Protein AF-A0A3S4F1R8-F1 (afdb_monomer_lite)

Foldseek 3Di:
DDDPCPVVCCCVPPVVVDDDDDPVVCPPPDDDDDPVVDDPVVVD

InterPro domains:
  IPR006085 XPG, N-terminal [PF00752] (1-38)
  IPR029060 PIN-like domain superfamily [SSF88723] (2-38)

Sequence (44 aa):
MGIKQLFSIVKEEAPDAIKEGEIKNQFGRKVAIDAYALDSKDLK

pLDDT: mean 87.93, std 13.52, range [52.78, 97.88]

Organism: NCBI:txid2587410

Radius of gyration: 14.45 Å; chains: 1; bounding box: 33×28×26 Å

Structure (mmCIF, N/CA/C/O backbone):
data_AF-A0A3S4F1R8-F1
#
_entry.id   AF-A0A3S4F1R8-F1
#
loop_
_atom_site.group_PDB
_atom_site.id
_atom_site.type_symbol
_atom_site.label_atom_id
_atom_site.label_alt_id
_atom_site.label_comp_id
_atom_site.label_asym_id
_atom_site.label_entity_id
_atom_site.label_seq_id
_atom_site.pdbx_PDB_ins_code
_atom_site.Car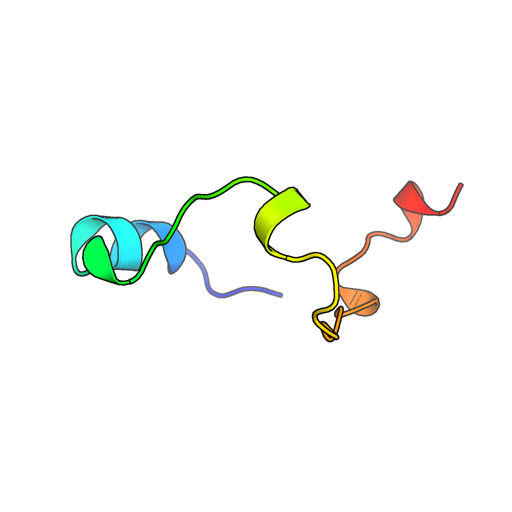tn_x
_atom_site.Cartn_y
_atom_site.Cartn_z
_atom_site.occupancy
_atom_site.B_iso_or_equiv
_atom_site.auth_seq_id
_atom_site.auth_comp_id
_atom_site.auth_asym_id
_atom_site.auth_atom_id
_atom_site.pdbx_PDB_model_num
ATOM 1 N N . MET A 1 1 ? -3.419 17.519 0.609 1.00 70.31 1 MET A N 1
ATOM 2 C CA . MET A 1 1 ? -3.836 17.146 1.984 1.00 70.31 1 MET A CA 1
ATOM 3 C C . MET A 1 1 ? -4.691 15.890 1.912 1.00 70.31 1 MET A C 1
ATOM 5 O O . MET A 1 1 ? -5.519 15.812 1.017 1.00 70.31 1 MET A O 1
ATOM 9 N N . GLY A 1 2 ? -4.468 14.920 2.804 1.00 82.38 2 GLY A N 1
ATOM 10 C CA . GLY A 1 2 ? -5.203 13.646 2.825 1.00 82.38 2 GLY A CA 1
ATOM 11 C C . GLY A 1 2 ? -6.533 13.697 3.588 1.00 82.38 2 GLY A C 1
ATOM 12 O O . GLY A 1 2 ? -6.872 14.709 4.200 1.00 82.38 2 GLY A O 1
ATOM 13 N N . ILE A 1 3 ? -7.268 12.582 3.578 1.00 93.62 3 ILE A N 1
ATOM 14 C CA . ILE A 1 3 ? -8.511 12.407 4.345 1.00 93.62 3 ILE A CA 1
ATOM 15 C C . ILE A 1 3 ? -8.161 11.902 5.746 1.00 93.62 3 ILE A C 1
ATOM 17 O O . ILE A 1 3 ? -7.528 10.857 5.909 1.00 93.62 3 ILE A O 1
ATOM 21 N N . LYS A 1 4 ? -8.574 12.652 6.771 1.00 93.00 4 LYS A N 1
ATOM 22 C CA . LYS A 1 4 ? -8.285 12.325 8.171 1.00 93.00 4 LYS A CA 1
ATOM 23 C C . LYS A 1 4 ? -8.916 10.975 8.543 1.00 93.00 4 LYS A C 1
ATOM 25 O O . LYS A 1 4 ? -10.091 10.765 8.282 1.00 93.00 4 LYS A O 1
ATOM 30 N N . GLN A 1 5 ? -8.131 10.091 9.165 1.00 94.19 5 GLN A N 1
ATOM 31 C CA . GLN A 1 5 ? -8.549 8.773 9.687 1.00 94.19 5 GLN A CA 1
ATOM 32 C C . GLN A 1 5 ? -9.076 7.748 8.665 1.00 94.19 5 GLN A C 1
ATOM 34 O O . GLN A 1 5 ? -9.425 6.643 9.071 1.00 94.19 5 GLN A O 1
ATOM 39 N N . LEU A 1 6 ? -9.063 8.037 7.357 1.00 95.44 6 LEU A N 1
ATOM 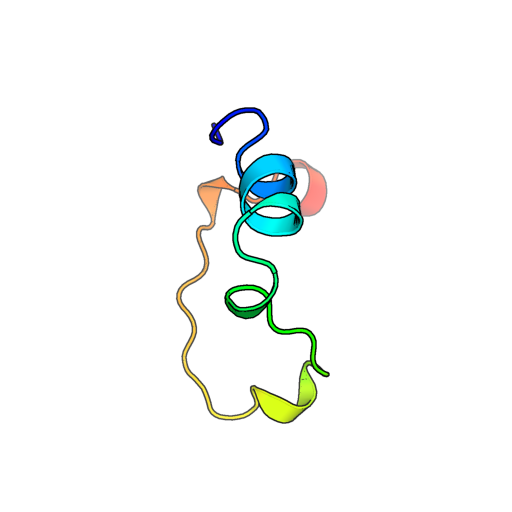40 C CA . LEU A 1 6 ? -9.572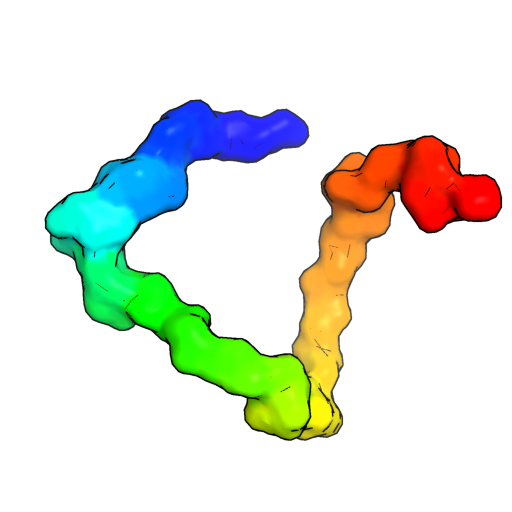 7.104 6.342 1.00 95.44 6 LEU A CA 1
ATOM 41 C C . LEU A 1 6 ? -8.922 5.718 6.443 1.00 95.44 6 LEU A C 1
ATOM 43 O O . LEU A 1 6 ? -9.612 4.708 6.385 1.00 95.44 6 LEU A O 1
ATOM 47 N N . PHE A 1 7 ? -7.601 5.673 6.634 1.00 95.00 7 PHE A N 1
ATOM 48 C CA . PHE A 1 7 ? -6.875 4.410 6.741 1.00 95.00 7 PHE A CA 1
ATOM 49 C C . PHE A 1 7 ? -7.340 3.556 7.931 1.00 95.00 7 PHE A C 1
ATOM 51 O O . PHE A 1 7 ? -7.520 2.355 7.767 1.00 95.00 7 PHE A O 1
ATOM 58 N N . SER A 1 8 ? -7.575 4.162 9.101 1.00 96.06 8 SER A N 1
ATOM 59 C CA . SER A 1 8 ? -8.055 3.441 10.288 1.00 96.06 8 SER A CA 1
ATOM 60 C C . SER A 1 8 ? -9.430 2.822 10.047 1.00 96.06 8 SER A C 1
ATOM 62 O O . SER A 1 8 ? -9.604 1.635 10.291 1.00 96.06 8 SER A O 1
ATOM 64 N N . ILE A 1 9 ? -10.364 3.592 9.477 1.00 96.88 9 ILE A N 1
ATOM 65 C CA . ILE A 1 9 ? -11.725 3.115 9.189 1.00 96.88 9 ILE A CA 1
ATOM 66 C C . ILE A 1 9 ? -11.700 1.974 8.167 1.00 96.88 9 ILE A C 1
ATOM 68 O O . ILE A 1 9 ? -12.341 0.952 8.376 1.00 96.88 9 ILE A O 1
ATOM 72 N N . VAL A 1 10 ? -10.936 2.108 7.075 1.00 97.62 10 VAL A N 1
ATOM 73 C CA . VAL A 1 10 ? -10.822 1.036 6.066 1.00 97.62 10 VAL A CA 1
ATOM 74 C C . VAL A 1 10 ? -10.220 -0.224 6.683 1.00 97.62 10 VAL A C 1
ATOM 76 O O . VAL A 1 10 ? -10.658 -1.324 6.370 1.00 97.62 10 VAL A O 1
ATOM 79 N N . LYS A 1 11 ? -9.246 -0.079 7.583 1.00 96.69 11 LYS A N 1
ATOM 80 C CA . LYS A 1 11 ? -8.636 -1.215 8.273 1.00 96.69 11 LYS A CA 1
ATOM 81 C C . LYS A 1 11 ? -9.613 -1.939 9.206 1.00 96.69 11 LYS A C 1
ATOM 83 O O . LYS A 1 11 ? -9.530 -3.158 9.308 1.00 96.69 11 LYS A O 1
ATOM 88 N N . GLU A 1 12 ? -10.484 -1.205 9.891 1.00 97.38 12 GLU A N 1
ATOM 89 C CA . GLU A 1 12 ? -11.458 -1.756 10.843 1.00 97.38 12 GLU A CA 1
ATOM 90 C C . GLU A 1 12 ? -12.665 -2.385 10.134 1.00 97.38 12 GLU A C 1
ATOM 92 O O . GLU A 1 12 ? -13.046 -3.508 10.453 1.00 97.38 12 GLU A O 1
ATOM 97 N N . GLU A 1 13 ? -13.222 -1.697 9.137 1.00 97.88 13 GLU A N 1
ATOM 98 C CA . GLU A 1 13 ? -14.502 -2.066 8.518 1.00 97.88 13 GLU A CA 1
ATOM 99 C C . GLU A 1 13 ? -14.352 -2.842 7.197 1.00 97.88 13 GLU A C 1
ATOM 101 O O . GLU A 1 13 ? -15.284 -3.517 6.761 1.00 97.88 13 GLU A O 1
ATOM 106 N N . ALA A 1 14 ? -13.199 -2.747 6.526 1.00 97.69 14 ALA A N 1
ATOM 107 C CA . ALA A 1 14 ? -12.952 -3.378 5.225 1.00 97.69 14 ALA A CA 1
ATOM 108 C C . ALA A 1 14 ? -11.491 -3.862 5.061 1.00 97.69 14 ALA A C 1
ATOM 110 O O . ALA A 1 14 ? -10.814 -3.469 4.100 1.00 97.69 14 ALA A O 1
ATOM 111 N N . PRO A 1 15 ? -10.979 -4.722 5.966 1.00 96.50 15 PRO A N 1
ATOM 112 C CA . PRO A 1 15 ? -9.579 -5.161 5.951 1.00 96.50 15 PRO A CA 1
ATOM 113 C C . PRO A 1 15 ? -9.177 -5.842 4.633 1.00 96.50 15 PRO A C 1
ATOM 115 O O . PRO A 1 15 ? -8.044 -5.692 4.180 1.00 96.50 15 PRO A O 1
ATOM 118 N N . ASP A 1 16 ? -10.120 -6.508 3.968 1.00 97.25 16 ASP A N 1
ATOM 119 C CA . ASP A 1 16 ? -9.944 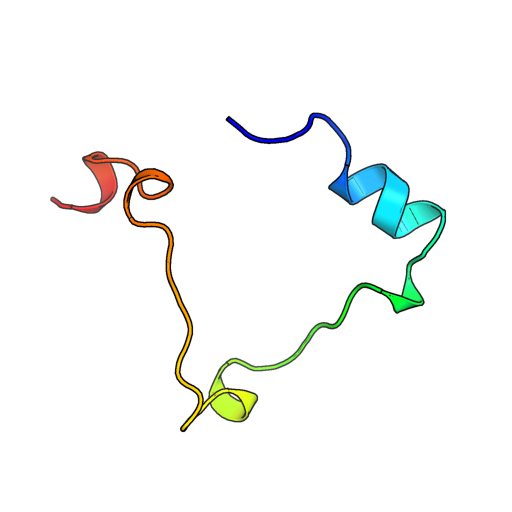-7.222 2.698 1.00 97.25 16 ASP A CA 1
ATOM 120 C C . ASP A 1 16 ? -9.537 -6.298 1.533 1.00 97.25 16 ASP A C 1
ATOM 122 O O . ASP A 1 16 ? -8.991 -6.746 0.517 1.00 97.25 16 ASP A O 1
ATOM 126 N N . ALA A 1 17 ? -9.816 -4.995 1.659 1.00 97.00 17 ALA A N 1
ATOM 127 C CA . ALA A 1 17 ? -9.432 -3.982 0.683 1.00 97.00 17 ALA A CA 1
ATOM 128 C C . ALA A 1 17 ? -7.941 -3.603 0.776 1.00 97.00 17 ALA A C 1
ATOM 130 O O . ALA A 1 17 ? -7.401 -3.013 -0.165 1.00 97.00 17 ALA A O 1
ATOM 131 N N . ILE A 1 18 ? -7.264 -3.949 1.877 1.00 96.19 18 ILE A N 1
ATOM 132 C CA . ILE A 1 18 ? -5.843 -3.674 2.106 1.00 96.19 18 ILE A CA 1
ATOM 133 C C . ILE A 1 18 ? -5.025 -4.901 1.691 1.00 96.19 18 ILE A C 1
ATOM 135 O O . ILE A 1 18 ? -5.244 -6.011 2.169 1.00 96.19 18 ILE A O 1
ATOM 139 N N . LYS A 1 19 ? -4.055 -4.702 0.792 1.00 94.94 19 LYS A N 1
ATOM 140 C CA . LYS A 1 19 ? -3.156 -5.763 0.315 1.00 94.94 19 LYS A CA 1
ATOM 141 C C . LYS A 1 19 ? -1.708 -5.378 0.566 1.00 94.94 19 LYS A C 1
ATOM 143 O O . LYS A 1 19 ? -1.237 -4.371 0.042 1.00 94.94 19 LYS A O 1
ATOM 148 N N . GLU A 1 20 ? -1.006 -6.214 1.317 1.00 94.94 20 GLU A N 1
ATOM 149 C CA . GLU A 1 20 ? 0.433 -6.096 1.545 1.00 94.94 20 GLU A CA 1
ATOM 150 C C . GLU A 1 20 ? 1.197 -7.050 0.617 1.00 94.94 20 GLU A C 1
ATOM 152 O O . GLU A 1 20 ? 0.711 -8.125 0.258 1.00 94.94 20 GLU A O 1
ATOM 157 N N . GLY A 1 21 ? 2.394 -6.655 0.187 1.00 93.31 21 GLY A N 1
ATOM 158 C CA . GLY A 1 21 ? 3.232 -7.474 -0.683 1.00 93.31 21 GLY A CA 1
ATOM 159 C C . GLY A 1 21 ? 4.580 -6.825 -0.977 1.00 93.31 21 GLY A C 1
ATOM 160 O O . GLY A 1 21 ? 4.775 -5.630 -0.766 1.00 93.31 21 GLY A O 1
ATOM 161 N N . GLU A 1 22 ? 5.524 -7.619 -1.477 1.00 96.69 22 GLU A N 1
ATOM 162 C CA . GLU A 1 22 ? 6.862 -7.129 -1.810 1.00 96.69 22 GLU A CA 1
ATOM 163 C C . GLU A 1 22 ? 6.865 -6.249 -3.067 1.00 96.69 22 GLU A C 1
ATOM 165 O O . GLU A 1 22 ? 6.161 -6.525 -4.043 1.00 96.69 22 GLU A O 1
ATOM 170 N N . ILE A 1 23 ? 7.750 -5.245 -3.101 1.00 95.19 23 ILE A N 1
ATOM 171 C CA . ILE A 1 23 ? 7.929 -4.360 -4.266 1.00 95.19 23 ILE A CA 1
ATOM 172 C C . ILE A 1 23 ? 8.281 -5.130 -5.545 1.00 95.19 23 ILE A C 1
ATOM 174 O O . ILE A 1 23 ? 7.900 -4.729 -6.643 1.00 95.19 23 ILE A O 1
ATOM 178 N N . LYS A 1 24 ? 8.951 -6.281 -5.408 1.00 96.44 24 LYS A N 1
ATOM 179 C CA . LYS A 1 24 ? 9.342 -7.129 -6.539 1.00 96.44 24 LYS A CA 1
ATOM 180 C C . LYS A 1 24 ? 8.140 -7.623 -7.344 1.00 96.44 24 LYS A C 1
ATOM 182 O O . LYS A 1 24 ? 8.236 -7.777 -8.558 1.00 96.44 24 LYS A O 1
ATOM 187 N N . ASN A 1 25 ? 6.989 -7.783 -6.696 1.00 96.44 25 ASN A N 1
ATOM 188 C CA . ASN A 1 25 ? 5.751 -8.201 -7.353 1.00 96.44 25 ASN A CA 1
ATOM 189 C C . ASN A 1 25 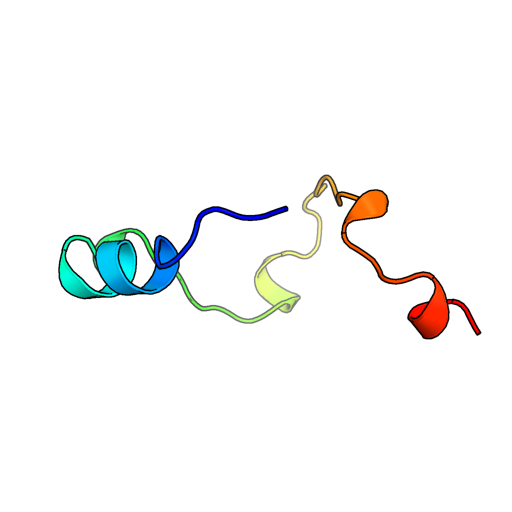? 5.155 -7.109 -8.259 1.00 96.44 25 ASN A C 1
ATOM 191 O O . ASN A 1 25 ? 4.208 -7.375 -8.997 1.00 96.44 25 ASN A O 1
ATOM 195 N N . GLN A 1 26 ? 5.695 -5.887 -8.212 1.00 95.75 26 GLN A N 1
ATOM 196 C CA . GLN A 1 26 ? 5.255 -4.752 -9.024 1.00 95.75 26 GLN A CA 1
ATOM 197 C C . GLN A 1 26 ? 6.191 -4.453 -10.206 1.00 95.75 26 GLN A C 1
ATOM 199 O O . GLN A 1 26 ? 5.904 -3.544 -10.990 1.00 95.75 26 GLN A O 1
ATOM 204 N N . PHE A 1 27 ? 7.288 -5.204 -10.385 1.00 96.62 27 PHE A N 1
ATOM 205 C CA . PHE A 1 27 ? 8.173 -5.015 -11.537 1.00 96.62 27 PHE A CA 1
ATOM 206 C C . PHE A 1 27 ? 7.410 -5.164 -12.863 1.00 96.62 27 PHE A C 1
ATOM 208 O O . PHE A 1 27 ? 6.572 -6.047 -13.031 1.00 96.62 27 PHE A O 1
ATOM 215 N N . GLY A 1 28 ? 7.693 -4.268 -13.814 1.00 96.62 28 GLY A N 1
ATOM 216 C CA . GLY A 1 28 ? 7.021 -4.224 -15.117 1.00 96.62 28 GLY A CA 1
ATOM 217 C C . GLY A 1 28 ? 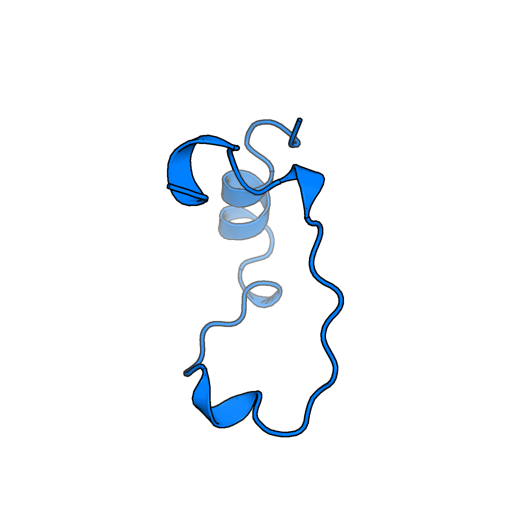5.673 -3.493 -15.126 1.00 96.62 28 GLY A C 1
ATOM 218 O O . GLY A 1 28 ? 5.114 -3.279 -16.203 1.00 96.62 28 GLY A O 1
ATOM 219 N N . ARG A 1 29 ? 5.155 -3.050 -13.970 1.00 97.19 29 ARG A N 1
ATOM 220 C CA . ARG A 1 29 ? 3.947 -2.216 -13.916 1.00 97.19 29 ARG A CA 1
ATOM 221 C C . ARG A 1 29 ? 4.292 -0.735 -13.998 1.00 97.19 29 ARG A C 1
ATOM 223 O O . ARG A 1 29 ? 5.158 -0.240 -13.284 1.00 97.19 29 ARG A O 1
ATOM 230 N N . LYS A 1 30 ? 3.574 -0.012 -14.858 1.00 96.44 30 LYS A N 1
ATOM 231 C CA . LYS A 1 30 ? 3.591 1.455 -14.866 1.00 96.44 30 LYS A CA 1
ATOM 232 C C . LYS A 1 30 ? 2.699 1.948 -13.729 1.00 96.44 30 LYS A C 1
ATOM 234 O O . LYS A 1 30 ? 1.552 1.516 -13.631 1.00 96.44 30 LYS A O 1
ATOM 239 N N . VAL A 1 31 ? 3.222 2.838 -12.893 1.00 93.00 31 VAL A N 1
ATOM 240 C CA . VAL A 1 31 ? 2.516 3.410 -11.740 1.00 93.00 31 VAL A CA 1
ATOM 241 C C . VAL A 1 31 ? 2.596 4.929 -11.837 1.00 93.00 31 VAL A C 1
ATOM 243 O O . VAL A 1 31 ? 3.666 5.474 -12.099 1.00 93.00 31 VAL A O 1
ATOM 246 N N . ALA A 1 32 ? 1.464 5.607 -11.658 1.00 94.56 32 ALA A N 1
ATOM 247 C CA . ALA A 1 32 ? 1.435 7.059 -11.548 1.00 94.56 32 ALA A CA 1
ATOM 248 C C . ALA A 1 32 ? 1.803 7.461 -10.116 1.00 94.56 32 ALA A C 1
ATOM 250 O O . ALA A 1 32 ? 1.242 6.927 -9.160 1.00 94.56 32 ALA A O 1
ATOM 251 N N . ILE A 1 33 ? 2.745 8.391 -9.980 1.00 90.31 33 ILE A N 1
ATOM 252 C CA . ILE A 1 33 ? 3.218 8.902 -8.693 1.00 90.31 33 ILE A CA 1
ATOM 253 C C . ILE A 1 33 ? 2.831 10.375 -8.614 1.00 90.31 33 ILE A C 1
ATOM 255 O O . ILE A 1 33 ? 3.128 11.142 -9.530 1.00 90.31 33 ILE A O 1
ATOM 259 N N . ASP A 1 34 ? 2.168 10.762 -7.526 1.00 88.88 34 ASP A N 1
ATOM 260 C CA . ASP A 1 34 ? 1.892 12.166 -7.239 1.00 88.88 34 ASP A CA 1
ATOM 261 C C . ASP A 1 34 ? 3.158 12.837 -6.690 1.00 88.88 34 ASP A C 1
ATOM 263 O O . ASP A 1 34 ? 3.555 12.615 -5.546 1.00 88.88 34 ASP A O 1
ATOM 267 N N . ALA A 1 35 ? 3.806 13.653 -7.523 1.00 86.06 35 ALA A N 1
ATOM 268 C CA . ALA A 1 35 ? 5.031 14.359 -7.161 1.00 86.06 35 ALA A CA 1
ATOM 269 C C . ALA A 1 35 ? 4.804 15.458 -6.110 1.00 86.06 35 ALA A C 1
ATOM 271 O O . ALA A 1 35 ? 5.737 15.804 -5.392 1.00 86.06 35 ALA A O 1
ATOM 272 N N . TYR A 1 36 ? 3.585 15.994 -5.983 1.00 78.94 36 TYR A N 1
ATOM 273 C CA . TYR A 1 36 ? 3.276 17.038 -4.999 1.00 78.94 36 TYR A CA 1
ATOM 274 C C . TYR A 1 36 ? 3.120 16.484 -3.578 1.00 78.94 36 TYR A C 1
ATOM 276 O O . TYR A 1 36 ? 3.148 17.247 -2.613 1.00 78.94 36 TYR A O 1
ATOM 284 N N . ALA A 1 37 ? 2.952 15.165 -3.443 1.00 72.31 37 ALA A N 1
ATOM 285 C CA . ALA A 1 37 ? 2.947 14.474 -2.159 1.00 72.31 37 ALA A CA 1
ATOM 286 C C . ALA A 1 37 ? 4.364 14.224 -1.602 1.00 72.31 37 ALA A C 1
ATOM 288 O O . ALA A 1 37 ? 4.488 13.821 -0.446 1.00 72.31 37 ALA A O 1
ATOM 289 N N . LEU A 1 38 ? 5.414 14.460 -2.398 1.00 64.44 38 LEU A N 1
ATOM 290 C CA . LEU A 1 38 ? 6.810 14.386 -1.966 1.00 64.44 38 LEU A CA 1
ATOM 291 C C . LEU A 1 38 ? 7.213 15.742 -1.370 1.00 64.44 38 LEU A C 1
ATOM 293 O O . LEU A 1 38 ? 7.068 16.776 -2.026 1.00 64.44 38 LEU A O 1
ATOM 297 N N . ASP A 1 39 ? 7.691 15.761 -0.122 1.00 67.88 39 ASP A N 1
ATOM 298 C CA . ASP A 1 39 ? 8.172 17.004 0.483 1.00 67.88 39 ASP A CA 1
ATOM 299 C C . ASP A 1 39 ? 9.459 17.442 -0.234 1.00 67.88 39 ASP A C 1
ATOM 301 O O . ASP A 1 39 ? 10.379 16.664 -0.477 1.00 67.88 39 ASP A O 1
ATOM 305 N N . SER A 1 40 ? 9.552 18.732 -0.541 1.00 59.22 40 SER A N 1
ATOM 306 C CA . SER A 1 40 ? 10.726 19.386 -1.137 1.00 59.22 40 SER A CA 1
ATOM 307 C C . SER A 1 40 ? 12.032 19.210 -0.344 1.00 59.22 40 SER A C 1
ATOM 309 O O . SER A 1 40 ? 13.109 19.554 -0.834 1.00 59.22 40 SER A O 1
ATOM 311 N N . LYS A 1 41 ? 11.950 18.697 0.888 1.00 61.19 41 LYS A N 1
ATOM 312 C CA . LYS A 1 41 ? 13.095 18.369 1.745 1.00 61.19 41 LYS A CA 1
ATOM 313 C C . LYS A 1 41 ? 13.736 17.021 1.413 1.00 61.19 41 LYS A C 1
ATOM 315 O O . LYS A 1 41 ? 14.911 16.860 1.715 1.00 61.19 41 LYS A O 1
ATOM 320 N N . ASP A 1 42 ? 13.011 16.122 0.750 1.00 60.28 42 ASP A N 1
ATOM 321 C CA . ASP A 1 42 ? 13.509 14.808 0.315 1.00 60.28 42 ASP A CA 1
ATOM 322 C C . ASP A 1 42 ? 14.242 14.877 -1.043 1.00 60.28 42 ASP A C 1
ATOM 324 O O . ASP A 1 42 ? 14.723 13.873 -1.563 1.00 60.28 42 ASP A O 1
ATOM 328 N N . LEU A 1 43 ? 14.322 16.081 -1.627 1.00 57.62 43 LEU A N 1
ATOM 329 C CA . LEU A 1 43 ? 14.985 16.398 -2.898 1.00 57.62 43 LEU A CA 1
ATOM 330 C C . LEU A 1 43 ? 16.384 17.025 -2.728 1.00 57.62 43 LEU A C 1
ATOM 332 O O . LEU A 1 43 ? 16.939 17.530 -3.707 1.00 57.62 43 LEU A O 1
ATOM 336 N N . LYS A 1 44 ? 16.951 17.022 -1.514 1.00 52.78 44 LYS A N 1
ATOM 337 C CA . LYS A 1 44 ? 18.325 17.479 -1.240 1.00 52.78 44 LYS A CA 1
ATOM 338 C C . LYS A 1 44 ? 19.261 16.327 -0.917 1.00 52.78 44 LYS A C 1
ATOM 340 O O . LYS A 1 44 ? 18.872 15.481 -0.087 1.00 52.78 44 LYS A O 1
#

Secondary structure (DSSP, 8-state):
---TTHHHHHHHH-GGG-----GGGGTT------GGGS-TTTT-